Protein AF-A0A961X2M9-F1 (afdb_monomer_lite)

Structure (mmCIF, N/CA/C/O backbone):
data_AF-A0A961X2M9-F1
#
_entry.id   AF-A0A961X2M9-F1
#
loop_
_atom_site.group_PDB
_atom_site.id
_atom_site.type_symbol
_atom_site.label_atom_id
_atom_site.label_alt_id
_atom_site.label_comp_id
_atom_site.label_asym_id
_atom_site.label_entity_id
_atom_site.label_seq_id
_atom_site.pdbx_PDB_ins_code
_atom_site.Cartn_x
_atom_site.Cartn_y
_atom_site.Cartn_z
_atom_site.occupancy
_atom_site.B_iso_or_equiv
_atom_site.auth_seq_id
_atom_site.auth_comp_id
_atom_site.auth_asym_id
_atom_site.auth_atom_id
_atom_site.pdbx_PDB_model_num
ATOM 1 N N . MET A 1 1 ? -7.054 16.081 9.095 1.00 70.94 1 MET A N 1
ATOM 2 C CA . MET A 1 1 ? -7.271 14.894 8.241 1.00 70.94 1 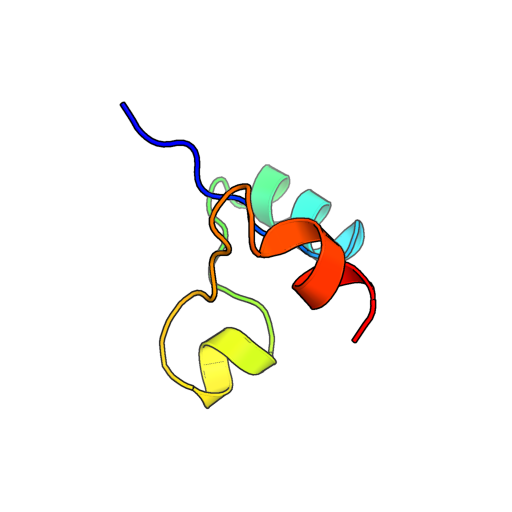MET A CA 1
ATOM 3 C C . MET A 1 1 ? -5.990 14.666 7.459 1.00 70.94 1 MET A C 1
ATOM 5 O O . MET A 1 1 ? -5.535 15.630 6.860 1.00 70.94 1 MET A O 1
ATOM 9 N N . GLN A 1 2 ? -5.386 13.477 7.508 1.00 89.38 2 GLN A N 1
ATOM 10 C CA . GLN A 1 2 ? -4.175 13.169 6.736 1.00 89.38 2 GLN A CA 1
ATOM 11 C C . GLN A 1 2 ? -4.462 12.023 5.771 1.00 89.38 2 GLN A C 1
ATOM 13 O O . GLN A 1 2 ? -5.007 11.002 6.182 1.00 89.38 2 GLN A O 1
ATOM 18 N N . MET A 1 3 ? -4.108 12.209 4.501 1.00 95.75 3 MET A N 1
ATOM 19 C CA . MET A 1 3 ? -4.259 11.187 3.465 1.00 95.75 3 MET A CA 1
ATOM 20 C C . MET A 1 3 ? -3.048 10.254 3.483 1.00 95.75 3 MET A C 1
ATOM 22 O O . MET A 1 3 ? -1.904 10.718 3.452 1.00 95.75 3 MET A O 1
ATOM 26 N N . LEU A 1 4 ? -3.315 8.951 3.500 1.00 97.44 4 LEU A N 1
ATOM 27 C CA . LEU A 1 4 ? -2.324 7.899 3.303 1.00 97.44 4 LEU A CA 1
ATOM 28 C C . LEU A 1 4 ? -2.565 7.227 1.953 1.00 97.44 4 LEU A C 1
ATOM 30 O O . LEU A 1 4 ? -3.696 7.155 1.478 1.00 97.44 4 LEU A O 1
ATOM 34 N N . TYR A 1 5 ? -1.490 6.739 1.352 1.00 97.62 5 TYR A N 1
ATOM 35 C CA . TYR A 1 5 ? -1.490 6.147 0.025 1.00 97.62 5 TYR A CA 1
ATOM 36 C C . TYR A 1 5 ? -1.005 4.706 0.113 1.00 97.62 5 TYR A C 1
ATOM 38 O O . TYR A 1 5 ? -0.042 4.414 0.823 1.00 97.62 5 TYR A O 1
ATOM 46 N N . LYS A 1 6 ? -1.640 3.821 -0.652 1.00 98.00 6 LYS A N 1
ATOM 47 C CA . LYS A 1 6 ? -1.135 2.478 -0.927 1.00 98.00 6 LYS A CA 1
ATOM 48 C C . LYS A 1 6 ? -0.754 2.402 -2.397 1.00 98.00 6 LYS A C 1
ATOM 50 O O . LYS A 1 6 ? -1.550 2.770 -3.254 1.00 98.00 6 LYS A O 1
ATOM 55 N N . ILE A 1 7 ? 0.454 1.927 -2.671 1.00 97.00 7 ILE A N 1
ATOM 56 C CA . ILE A 1 7 ? 0.873 1.547 -4.019 1.00 97.00 7 ILE A CA 1
ATOM 57 C C . ILE A 1 7 ? 0.684 0.037 -4.122 1.00 97.00 7 ILE A C 1
ATOM 59 O O . ILE A 1 7 ? 1.107 -0.701 -3.231 1.00 97.00 7 ILE A O 1
ATOM 63 N N . MET A 1 8 ? 0.011 -0.398 -5.178 1.00 97.25 8 MET A N 1
ATOM 64 C CA . MET A 1 8 ? -0.234 -1.802 -5.488 1.00 97.25 8 MET A CA 1
ATOM 65 C C . MET A 1 8 ? -0.365 -1.966 -7.001 1.00 97.25 8 MET A C 1
ATOM 67 O O . MET A 1 8 ? -0.565 -0.990 -7.729 1.00 97.25 8 MET A O 1
ATOM 71 N N . THR A 1 9 ? -0.239 -3.196 -7.472 1.00 96.94 9 THR A N 1
ATOM 72 C CA . THR A 1 9 ? -0.458 -3.548 -8.876 1.00 96.94 9 THR A CA 1
ATOM 73 C C . THR A 1 9 ? -1.942 -3.475 -9.242 1.00 96.94 9 THR A C 1
ATOM 75 O O . THR A 1 9 ? -2.823 -3.546 -8.383 1.00 96.94 9 THR A O 1
ATOM 78 N N . SER A 1 10 ? -2.241 -3.367 -10.538 1.00 97.75 10 SER A N 1
ATOM 79 C CA . SER A 1 10 ? -3.626 -3.403 -11.023 1.00 97.75 10 SER A CA 1
ATOM 80 C C . SER A 1 10 ? -4.333 -4.720 -10.694 1.00 97.75 10 SER A C 1
ATOM 82 O O . SER A 1 10 ? -5.532 -4.706 -10.434 1.00 97.75 10 SER A O 1
ATOM 84 N N . ASP A 1 11 ? -3.604 -5.837 -10.652 1.00 97.69 11 ASP A 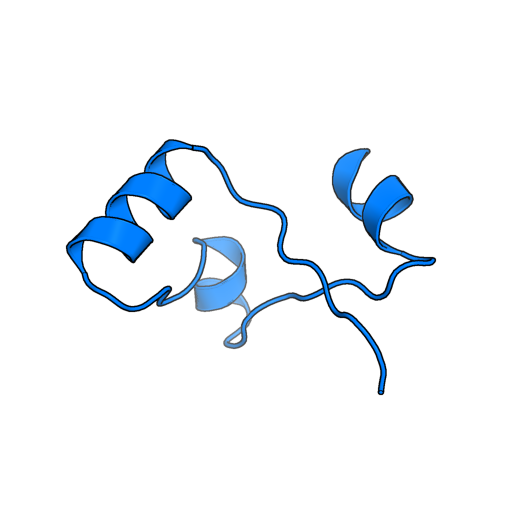N 1
ATOM 85 C CA . ASP A 1 11 ? -4.166 -7.149 -10.316 1.00 97.69 11 ASP A CA 1
ATOM 86 C C . ASP A 1 11 ? -4.548 -7.245 -8.835 1.00 97.69 11 ASP A C 1
ATOM 88 O O . ASP A 1 11 ? -5.632 -7.733 -8.505 1.00 97.69 11 ASP A O 1
ATOM 92 N N . GLU A 1 12 ? -3.691 -6.738 -7.941 1.00 97.81 12 GLU A N 1
ATOM 93 C CA . GLU A 1 12 ? -3.997 -6.617 -6.511 1.00 97.81 12 GLU A CA 1
ATOM 94 C C . GLU A 1 12 ? -5.210 -5.712 -6.283 1.00 97.81 12 GLU A C 1
ATOM 96 O O . GLU A 1 12 ? -6.102 -6.072 -5.513 1.00 97.81 12 GLU A O 1
ATOM 101 N N . TRP A 1 13 ? -5.286 -4.582 -6.995 1.00 98.00 13 TRP A N 1
ATOM 102 C CA . TRP A 1 13 ? -6.436 -3.684 -6.914 1.00 98.00 13 TRP A CA 1
ATOM 103 C C . TRP A 1 13 ? -7.721 -4.356 -7.404 1.00 98.00 13 TRP A C 1
ATOM 105 O O . TRP A 1 13 ? -8.711 -4.389 -6.679 1.00 98.00 13 TRP A O 1
ATOM 115 N N . ALA A 1 14 ? -7.696 -4.978 -8.584 1.00 98.25 14 ALA A N 1
ATOM 116 C CA . ALA A 1 14 ? -8.859 -5.666 -9.136 1.00 98.25 14 ALA A CA 1
ATOM 117 C C . ALA A 1 14 ? -9.331 -6.815 -8.233 1.00 98.25 14 ALA A C 1
ATOM 119 O O . ALA A 1 14 ? -10.527 -7.100 -8.154 1.00 98.25 14 ALA A O 1
ATOM 120 N N . ARG A 1 15 ? -8.409 -7.509 -7.554 1.00 97.62 15 ARG A N 1
ATOM 121 C CA . ARG A 1 15 ? -8.758 -8.512 -6.544 1.00 97.62 15 ARG A CA 1
ATOM 122 C C . ARG A 1 15 ? -9.432 -7.869 -5.335 1.00 97.62 15 ARG A C 1
ATOM 124 O O . ARG A 1 15 ? -10.501 -8.334 -4.953 1.00 97.62 15 ARG A O 1
ATOM 131 N N . ALA A 1 16 ? -8.853 -6.802 -4.793 1.00 98.00 16 ALA A N 1
ATOM 132 C CA . ALA A 1 16 ? -9.419 -6.091 -3.653 1.00 98.00 16 ALA A CA 1
ATOM 133 C C . ALA A 1 16 ? -10.818 -5.536 -3.949 1.00 98.00 16 ALA A C 1
ATOM 135 O O . ALA A 1 16 ? -11.705 -5.630 -3.107 1.00 98.00 16 ALA A O 1
ATOM 136 N N . GLU A 1 17 ? -11.048 -5.020 -5.159 1.00 98.31 17 GLU A N 1
ATOM 137 C CA . GLU A 1 17 ? -12.374 -4.578 -5.600 1.00 98.31 17 GLU A CA 1
ATOM 138 C C . GLU A 1 17 ? -13.383 -5.732 -5.640 1.00 98.31 17 GLU A C 1
ATOM 140 O O . GLU A 1 17 ? -14.517 -5.567 -5.193 1.00 98.31 17 GLU A O 1
ATOM 145 N N . ARG A 1 18 ? -12.983 -6.911 -6.137 1.00 98.25 18 ARG A N 1
ATOM 146 C CA . ARG A 1 18 ? -13.857 -8.098 -6.161 1.00 98.25 18 ARG A CA 1
ATOM 147 C C . ARG A 1 18 ? -14.154 -8.643 -4.767 1.00 98.25 18 ARG A C 1
ATOM 149 O O . ARG A 1 18 ? -15.266 -9.103 -4.529 1.00 98.25 18 ARG A O 1
ATOM 156 N N . GLU A 1 19 ? -13.167 -8.636 -3.877 1.00 97.81 19 GLU A N 1
ATOM 157 C CA . GLU A 1 19 ? -13.282 -9.178 -2.516 1.00 97.81 19 GLU A CA 1
ATOM 158 C C . GLU A 1 19 ? -13.881 -8.159 -1.532 1.00 97.81 19 GLU A C 1
ATOM 160 O O . GLU A 1 19 ? -14.334 -8.529 -0.451 1.00 97.81 19 GLU A O 1
ATOM 165 N N . GLY A 1 20 ? -13.919 -6.877 -1.905 1.00 98.31 20 GLY A N 1
ATOM 166 C CA . GLY A 1 20 ? -14.367 -5.775 -1.052 1.00 98.31 20 GLY A CA 1
ATOM 167 C C . GLY A 1 20 ? -13.376 -5.408 0.058 1.00 98.31 20 GLY A C 1
ATOM 168 O O . GLY A 1 20 ? -13.682 -4.567 0.903 1.00 98.31 20 GLY A O 1
ATOM 169 N N . VAL A 1 21 ? -12.194 -6.025 0.070 1.00 97.75 21 VAL A N 1
ATOM 170 C CA . VAL A 1 21 ? -11.142 -5.820 1.065 1.00 97.75 21 VAL A CA 1
ATOM 171 C C . VAL A 1 21 ? -9.777 -6.028 0.418 1.00 97.75 21 VAL A C 1
ATOM 173 O O . VAL A 1 21 ? -9.596 -6.904 -0.420 1.00 97.75 21 VAL A O 1
ATOM 176 N N . PHE A 1 22 ? -8.799 -5.218 0.816 1.00 97.94 22 PHE A N 1
ATOM 177 C CA . PHE A 1 22 ? -7.400 -5.450 0.476 1.00 97.94 22 PHE A CA 1
ATOM 178 C C . PHE A 1 22 ? -6.709 -6.145 1.653 1.00 97.94 22 PHE A C 1
ATOM 180 O O . PHE A 1 22 ? -6.503 -5.530 2.698 1.00 97.94 22 PHE A O 1
ATOM 187 N N . GLU A 1 23 ? -6.358 -7.420 1.485 1.00 96.88 23 GLU A N 1
ATOM 188 C CA . GLU A 1 23 ? -5.735 -8.234 2.543 1.00 96.88 23 GLU A CA 1
ATOM 189 C C . GLU A 1 23 ? -4.215 -8.027 2.673 1.00 96.88 23 GLU A C 1
ATOM 191 O O . GLU A 1 23 ? -3.623 -8.456 3.663 1.00 96.88 23 GLU A O 1
ATOM 196 N N . GLY A 1 24 ? -3.592 -7.333 1.715 1.00 97.56 24 GLY A N 1
ATOM 197 C CA . GLY A 1 24 ? -2.151 -7.081 1.677 1.00 97.56 24 GLY A CA 1
ATOM 198 C C . GLY A 1 24 ? -1.472 -7.596 0.414 1.00 97.56 24 GLY A C 1
ATOM 199 O O . GLY A 1 24 ? -1.957 -8.498 -0.265 1.00 97.56 24 GLY A O 1
ATOM 200 N N . SER A 1 25 ? -0.325 -7.002 0.088 1.00 97.31 25 SER A N 1
ATOM 201 C CA . SER A 1 25 ? 0.609 -7.560 -0.891 1.00 97.31 25 SER A CA 1
ATOM 202 C C . SER A 1 25 ? 1.461 -8.663 -0.258 1.00 97.31 25 SER A C 1
ATOM 204 O O . SER A 1 25 ? 1.482 -8.849 0.962 1.00 97.31 25 SER A O 1
ATOM 206 N N . ALA A 1 26 ? 2.255 -9.368 -1.067 1.00 96.31 26 ALA A N 1
ATOM 207 C CA . ALA A 1 26 ? 3.197 -10.370 -0.559 1.00 96.31 26 ALA A CA 1
ATOM 208 C C . ALA A 1 26 ? 4.177 -9.803 0.494 1.00 96.31 26 ALA A C 1
ATOM 210 O O . ALA A 1 26 ? 4.535 -10.490 1.449 1.00 96.31 26 ALA A O 1
ATOM 211 N N . VAL A 1 27 ? 4.593 -8.542 0.332 1.00 96.25 27 VAL A N 1
ATOM 212 C CA . VAL A 1 27 ? 5.464 -7.834 1.284 1.00 96.25 27 VAL A CA 1
ATOM 213 C C . VAL A 1 27 ? 4.721 -7.533 2.583 1.00 96.25 27 VAL A C 1
ATOM 215 O O . VAL A 1 27 ? 5.258 -7.783 3.657 1.00 96.25 27 VAL A O 1
ATOM 218 N N . ASP A 1 28 ? 3.475 -7.068 2.489 1.00 98.06 28 ASP A N 1
ATOM 219 C CA . ASP A 1 28 ? 2.651 -6.785 3.667 1.00 98.06 28 ASP A CA 1
ATOM 220 C C . ASP A 1 28 ? 2.420 -8.047 4.510 1.00 98.06 28 ASP A C 1
ATOM 222 O O . ASP A 1 28 ? 2.555 -8.016 5.731 1.00 98.06 28 ASP A O 1
ATOM 226 N N . HIS A 1 29 ? 2.134 -9.181 3.863 1.00 97.94 29 HIS A N 1
ATOM 227 C CA . HIS A 1 29 ? 1.957 -10.458 4.555 1.00 97.94 29 HIS A CA 1
ATOM 228 C C . HIS A 1 29 ? 3.237 -10.959 5.220 1.00 97.94 29 HIS A C 1
ATOM 230 O O . HIS A 1 29 ? 3.180 -11.477 6.334 1.00 97.94 29 HIS A O 1
ATOM 236 N N . ARG A 1 30 ? 4.389 -10.806 4.557 1.00 98.38 30 ARG A N 1
ATOM 237 C CA . ARG A 1 30 ? 5.687 -11.186 5.127 1.00 98.38 30 ARG A CA 1
ATOM 238 C C . ARG A 1 30 ? 6.007 -10.368 6.377 1.00 98.38 30 ARG A C 1
ATOM 240 O O . ARG A 1 30 ? 6.508 -10.926 7.350 1.00 98.38 30 ARG A O 1
ATOM 247 N N . ASP A 1 31 ? 5.726 -9.071 6.337 1.00 98.25 31 ASP A N 1
ATOM 248 C CA . ASP A 1 31 ? 6.105 -8.139 7.401 1.00 98.25 31 ASP A CA 1
ATOM 249 C C . ASP A 1 31 ? 5.012 -8.020 8.486 1.00 98.25 31 ASP A C 1
ATOM 251 O O . ASP A 1 31 ? 5.266 -7.517 9.580 1.00 98.25 31 ASP A O 1
ATOM 255 N N . GLY A 1 32 ? 3.812 -8.547 8.220 1.00 98.25 32 GLY A N 1
ATOM 256 C CA . GLY A 1 32 ? 2.708 -8.672 9.174 1.00 98.25 32 GLY A CA 1
ATOM 257 C C . GLY A 1 32 ? 1.802 -7.443 9.281 1.00 98.25 32 GLY A C 1
ATOM 258 O O . GLY A 1 32 ? 0.996 -7.370 10.209 1.00 98.25 32 GLY A O 1
ATOM 259 N N . PHE A 1 33 ? 1.917 -6.472 8.368 1.00 98.00 33 PHE A N 1
ATOM 260 C CA . PHE A 1 33 ? 1.081 -5.267 8.333 1.00 98.00 33 PHE A CA 1
ATOM 261 C C . PHE A 1 33 ? 1.041 -4.624 6.936 1.00 98.00 33 PHE A C 1
ATOM 263 O O . PHE A 1 33 ? 1.936 -4.812 6.117 1.00 98.00 33 PHE A O 1
ATOM 270 N N . ILE A 1 34 ? 0.009 -3.811 6.673 1.00 98.19 34 ILE A N 1
ATOM 271 C CA . ILE A 1 34 ? -0.146 -3.088 5.403 1.00 98.19 34 ILE A CA 1
ATOM 272 C C . ILE A 1 34 ? 0.767 -1.860 5.369 1.00 98.19 34 ILE A C 1
ATOM 274 O O . ILE A 1 34 ? 0.577 -0.910 6.131 1.00 98.19 34 ILE A O 1
ATOM 278 N N . HIS A 1 35 ? 1.715 -1.831 4.435 1.00 98.19 35 HIS A N 1
ATOM 279 C CA . HIS A 1 35 ? 2.546 -0.655 4.196 1.00 98.19 35 HIS A CA 1
ATOM 280 C C . HIS A 1 35 ? 1.739 0.451 3.532 1.00 98.19 35 HIS A C 1
ATOM 282 O O . HIS A 1 35 ? 1.220 0.265 2.430 1.00 98.19 35 HIS A O 1
ATOM 288 N N . LEU A 1 36 ? 1.690 1.612 4.175 1.00 98.12 36 LEU A N 1
ATOM 289 C CA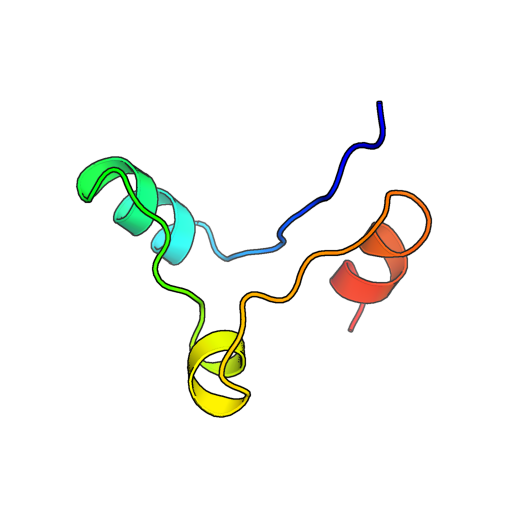 . LEU A 1 36 ? 1.102 2.835 3.646 1.00 98.12 36 LEU A CA 1
ATOM 290 C C . LEU A 1 36 ? 2.154 3.943 3.643 1.00 98.12 36 LEU A C 1
ATOM 292 O O . LEU A 1 36 ? 3.027 3.983 4.510 1.00 98.12 36 LEU A O 1
ATOM 296 N N . SER A 1 37 ? 2.032 4.872 2.702 1.00 98.19 37 SER A N 1
ATOM 297 C CA . SER A 1 37 ? 2.911 6.033 2.578 1.00 98.19 37 SER A CA 1
ATOM 298 C C . SER A 1 37 ? 2.138 7.317 2.853 1.00 98.19 37 SER A C 1
ATOM 300 O O . SER A 1 37 ? 1.033 7.511 2.346 1.00 98.19 37 SER A O 1
ATOM 302 N N . ALA A 1 38 ? 2.728 8.244 3.606 1.00 97.94 38 ALA A N 1
ATOM 303 C CA . ALA A 1 38 ? 2.238 9.617 3.651 1.00 97.94 38 ALA A CA 1
ATOM 304 C C . ALA A 1 38 ? 2.490 10.336 2.312 1.00 97.94 38 ALA A C 1
ATOM 306 O O . ALA A 1 38 ? 3.312 9.910 1.497 1.00 97.94 38 ALA A O 1
ATOM 307 N N . ALA A 1 39 ? 1.836 11.483 2.105 1.00 97.31 39 ALA A N 1
ATOM 308 C CA . ALA A 1 39 ? 1.961 12.266 0.868 1.00 97.31 39 ALA A CA 1
ATOM 309 C C . ALA A 1 39 ? 3.414 12.627 0.498 1.00 97.31 39 ALA A C 1
ATOM 311 O O . ALA A 1 39 ? 3.762 12.651 -0.678 1.00 97.31 39 ALA A O 1
ATOM 312 N N . HIS A 1 40 ? 4.274 12.884 1.489 1.00 96.75 40 HIS A N 1
ATOM 313 C CA . HIS A 1 40 ? 5.685 13.206 1.254 1.00 96.75 40 HIS A CA 1
ATOM 314 C C . HIS A 1 40 ? 6.553 11.968 0.959 1.00 96.75 40 HIS A C 1
ATOM 316 O O . HIS A 1 40 ? 7.650 12.117 0.438 1.00 96.75 40 HIS A O 1
ATOM 322 N N . GLN A 1 41 ? 6.065 10.760 1.261 1.00 97.81 41 GLN A N 1
ATOM 323 C CA . GLN A 1 41 ? 6.795 9.497 1.085 1.00 97.81 41 GLN A CA 1
ATOM 324 C C . GLN A 1 41 ? 6.414 8.791 -0.220 1.00 97.81 41 GLN A C 1
ATOM 326 O O . GLN A 1 41 ? 7.244 8.113 -0.814 1.00 97.81 41 GLN A O 1
ATOM 331 N N . VAL A 1 42 ? 5.171 8.956 -0.691 1.00 97.31 42 VAL A N 1
ATOM 332 C CA . VAL A 1 42 ? 4.600 8.134 -1.775 1.00 97.31 42 VAL A CA 1
ATOM 333 C C . VAL A 1 42 ? 5.430 8.146 -3.062 1.00 97.31 42 VAL A C 1
ATOM 335 O O . VAL A 1 42 ? 5.596 7.102 -3.683 1.00 97.31 42 VAL A O 1
ATOM 338 N N . ARG A 1 43 ? 6.007 9.293 -3.449 1.00 97.44 43 ARG A N 1
ATOM 339 C CA . ARG A 1 43 ? 6.850 9.385 -4.655 1.00 97.44 43 ARG A CA 1
ATOM 340 C C . ARG A 1 43 ? 8.145 8.595 -4.521 1.00 97.44 43 ARG A C 1
ATOM 342 O O . ARG A 1 43 ? 8.557 7.961 -5.482 1.00 97.44 43 ARG A O 1
ATOM 349 N N . GLU A 1 44 ? 8.770 8.633 -3.349 1.00 97.50 44 GLU A N 1
ATOM 350 C CA . GLU A 1 44 ? 9.976 7.853 -3.084 1.00 97.50 44 GLU A CA 1
ATOM 351 C C . GLU A 1 44 ? 9.646 6.361 -3.013 1.00 97.50 44 GLU A C 1
ATOM 353 O O . GLU A 1 44 ? 10.345 5.556 -3.617 1.00 97.50 44 GLU A O 1
ATOM 358 N N . THR A 1 45 ? 8.549 5.988 -2.342 1.00 97.12 45 THR A N 1
ATOM 359 C CA . THR A 1 45 ? 8.082 4.595 -2.293 1.00 97.12 45 THR A CA 1
ATOM 360 C C . THR A 1 45 ? 7.798 4.040 -3.691 1.00 97.12 45 THR A C 1
ATOM 362 O O . THR A 1 45 ? 8.125 2.892 -3.946 1.00 97.12 45 THR A O 1
ATOM 365 N N . ALA A 1 46 ? 7.234 4.844 -4.600 1.00 96.06 46 ALA A N 1
ATOM 366 C CA . ALA A 1 46 ? 6.937 4.432 -5.976 1.00 96.06 46 AL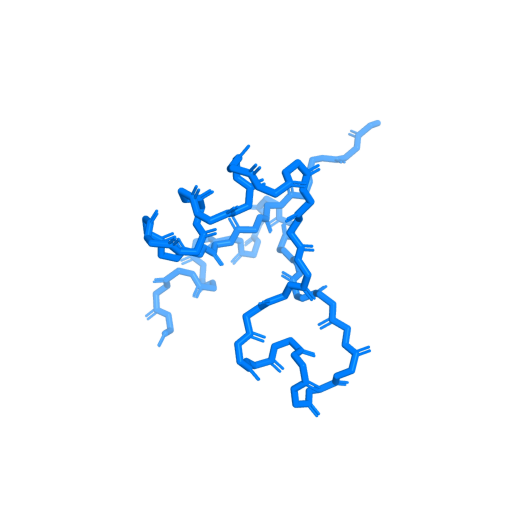A A CA 1
ATOM 367 C C . ALA A 1 46 ? 8.177 4.233 -6.861 1.00 96.06 46 ALA A C 1
ATOM 369 O O . ALA A 1 46 ? 8.079 3.597 -7.905 1.00 96.06 46 ALA A O 1
ATOM 370 N N . ALA A 1 47 ? 9.309 4.836 -6.496 1.00 95.62 47 ALA A N 1
ATOM 371 C CA . ALA A 1 47 ? 10.539 4.796 -7.283 1.00 95.62 47 ALA A CA 1
ATOM 372 C C . ALA A 1 47 ? 11.496 3.663 -6.869 1.00 95.62 47 ALA A C 1
ATOM 374 O O . ALA A 1 47 ? 12.514 3.472 -7.534 1.00 95.62 47 ALA A O 1
ATOM 375 N N . ARG A 1 48 ? 11.202 2.969 -5.763 1.00 87.88 48 ARG A N 1
ATOM 376 C CA . ARG A 1 48 ? 11.959 1.817 -5.256 1.00 87.88 48 ARG A CA 1
ATOM 377 C C . ARG A 1 48 ? 11.403 0.520 -5.826 1.00 87.88 48 ARG A C 1
ATOM 379 O O . ARG A 1 48 ? 12.238 -0.358 -6.128 1.00 87.88 48 ARG A O 1
#

Radius of gyration: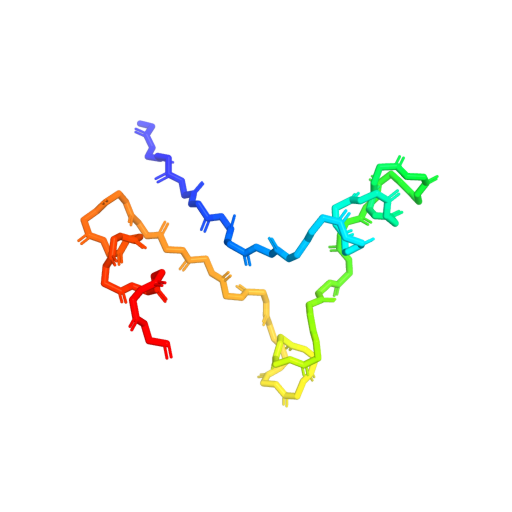 11.38 Å; chains: 1; bounding box: 26×26×20 Å

Sequence (48 aa):
MQMLYKIMTSDEWARAEREGVFEGSAVDHR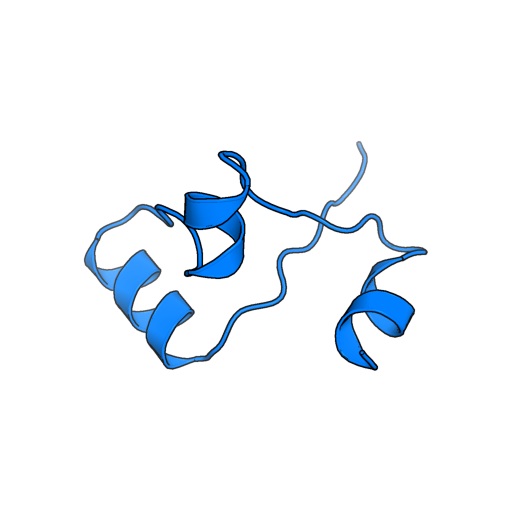DGFIHLSAAHQVRETAAR

pLDDT: mean 96.63, std 4.21, range [70.94, 98.38]

Foldseek 3Di:
DFDKDADDDPVLVVVCVVVVHRPEDPVCVVVVHHDIHGPVCVVVVVVD

Secondary structure (DSSP, 8-state):
---EE----HHHHHHHHHHTS----HHHHHHTS---EETTTHHHHHH-